Protein AF-A0A352C4C4-F1 (afdb_monomer)

Radius of gyration: 19.79 Å; Cα contacts (8 Å, |Δi|>4): 312; chains: 1; bounding box: 41×63×56 Å

Mean predicted aligned error: 9.33 Å

Structure (mmCIF, N/CA/C/O backbone):
data_AF-A0A352C4C4-F1
#
_entry.id   AF-A0A352C4C4-F1
#
loop_
_atom_site.group_PDB
_atom_site.id
_atom_site.type_symbol
_atom_site.label_atom_id
_atom_site.label_alt_id
_atom_site.label_comp_id
_atom_site.label_asym_id
_atom_site.label_entity_id
_atom_site.label_seq_id
_atom_site.pdbx_PDB_ins_code
_atom_site.Cartn_x
_atom_site.Cartn_y
_atom_site.Cartn_z
_atom_site.occupancy
_atom_site.B_iso_or_equiv
_atom_site.auth_seq_id
_atom_site.auth_comp_id
_atom_site.auth_asym_id
_atom_site.auth_atom_id
_atom_site.pdbx_PDB_model_num
ATOM 1 N N . MET A 1 1 ? 6.013 -46.432 -37.129 1.00 53.62 1 MET A N 1
ATOM 2 C CA . MET A 1 1 ? 4.914 -46.072 -36.200 1.00 53.62 1 MET A CA 1
ATOM 3 C C . MET A 1 1 ? 5.317 -46.070 -34.722 1.00 53.62 1 MET A C 1
ATOM 5 O O . MET A 1 1 ? 4.729 -45.311 -33.971 1.00 53.62 1 MET A O 1
ATOM 9 N N . GLN A 1 2 ? 6.329 -46.833 -34.291 1.00 55.94 2 GLN A N 1
ATOM 10 C CA . GLN A 1 2 ? 6.703 -46.947 -32.869 1.00 55.94 2 GLN A CA 1
ATOM 11 C C . GLN A 1 2 ? 7.456 -45.729 -32.292 1.00 55.94 2 GLN A C 1
ATOM 13 O O . GLN A 1 2 ? 7.293 -45.404 -31.122 1.00 55.94 2 GLN A O 1
ATOM 18 N N . HIS A 1 3 ? 8.210 -44.990 -33.115 1.00 54.47 3 HIS A N 1
ATOM 19 C CA . HIS A 1 3 ? 8.925 -43.779 -32.674 1.00 54.47 3 HIS A CA 1
ATOM 20 C C . HIS A 1 3 ? 8.028 -42.543 -32.501 1.00 54.47 3 HIS A C 1
ATOM 22 O O . HIS A 1 3 ? 8.391 -41.626 -31.772 1.00 54.47 3 HIS A O 1
ATOM 28 N N . PHE A 1 4 ? 6.844 -42.529 -33.122 1.00 54.19 4 PHE A N 1
ATOM 29 C CA . PHE A 1 4 ? 5.899 -41.412 -33.002 1.00 54.19 4 PHE A CA 1
ATOM 30 C C . PHE A 1 4 ? 5.232 -41.374 -31.618 1.00 54.19 4 PHE A C 1
ATOM 32 O O . PHE A 1 4 ? 4.958 -40.304 -31.086 1.00 54.19 4 PHE A O 1
ATOM 39 N N . ILE A 1 5 ? 5.039 -42.545 -31.001 1.00 59.78 5 ILE A N 1
ATOM 40 C CA . ILE A 1 5 ? 4.408 -42.683 -29.681 1.00 59.78 5 ILE A CA 1
ATOM 41 C C . ILE A 1 5 ? 5.343 -42.178 -28.569 1.00 59.78 5 ILE A C 1
ATOM 43 O O . ILE A 1 5 ? 4.885 -41.547 -27.620 1.00 59.78 5 ILE A O 1
ATOM 47 N N . LEU A 1 6 ? 6.662 -42.369 -28.712 1.00 56.69 6 LEU A N 1
ATOM 48 C CA . LEU A 1 6 ? 7.634 -41.901 -27.717 1.00 56.69 6 LEU A CA 1
ATOM 49 C C . LEU A 1 6 ? 7.740 -40.366 -27.676 1.00 56.69 6 LEU A C 1
ATOM 51 O O . LEU A 1 6 ? 7.919 -39.792 -26.606 1.00 56.69 6 LEU A O 1
ATOM 55 N N . PHE A 1 7 ? 7.589 -39.702 -28.827 1.00 58.31 7 PHE A N 1
ATOM 56 C CA . PHE A 1 7 ? 7.658 -38.240 -28.922 1.00 58.31 7 PHE A CA 1
ATOM 57 C C . PHE A 1 7 ? 6.415 -37.556 -28.324 1.00 58.31 7 PHE A C 1
ATOM 59 O O . PHE A 1 7 ? 6.530 -36.500 -27.708 1.00 58.31 7 PHE A O 1
ATOM 66 N N . LEU A 1 8 ? 5.240 -38.191 -28.428 1.00 56.50 8 LEU A N 1
ATOM 67 C CA . LEU A 1 8 ? 3.998 -37.707 -27.813 1.00 56.50 8 LEU A CA 1
ATOM 68 C C . LEU A 1 8 ? 3.988 -37.841 -26.280 1.00 56.50 8 LEU A C 1
ATOM 70 O O . LEU A 1 8 ? 3.395 -37.003 -25.608 1.00 56.50 8 LEU A O 1
ATOM 74 N N . CYS A 1 9 ? 4.683 -38.830 -25.707 1.00 57.28 9 CYS A N 1
ATOM 75 C CA . CYS A 1 9 ? 4.793 -38.963 -24.248 1.00 57.28 9 CYS A CA 1
ATOM 76 C C . CYS A 1 9 ? 5.684 -37.892 -23.593 1.00 57.28 9 CYS A C 1
ATOM 78 O O . CYS A 1 9 ? 5.457 -37.548 -22.436 1.00 57.28 9 CYS A O 1
ATOM 80 N N . LEU A 1 10 ? 6.667 -37.340 -24.312 1.00 55.66 10 LEU A N 1
ATOM 81 C CA . LEU A 1 10 ? 7.574 -36.314 -23.777 1.00 55.66 10 LEU A CA 1
ATOM 82 C C . LEU A 1 10 ? 6.973 -34.899 -23.751 1.00 55.66 10 LEU A C 1
ATOM 84 O O . LEU A 1 10 ? 7.465 -34.063 -23.001 1.00 55.66 10 LEU A O 1
ATOM 88 N N . MET A 1 11 ? 5.893 -34.636 -24.495 1.00 57.47 11 MET A N 1
ATOM 89 C CA . MET A 1 11 ? 5.198 -33.337 -24.470 1.00 57.47 11 MET A CA 1
ATOM 90 C C . MET A 1 11 ? 4.097 -33.232 -23.397 1.00 57.47 11 MET A C 1
ATOM 92 O O . MET A 1 11 ? 3.514 -32.170 -23.219 1.00 57.47 11 MET A O 1
ATOM 96 N N . GLY A 1 12 ? 3.806 -34.308 -22.656 1.00 57.91 12 GLY A N 1
ATOM 97 C CA . GLY A 1 12 ? 2.766 -34.319 -21.614 1.00 57.91 12 GLY A CA 1
ATOM 98 C C . GLY A 1 12 ? 3.210 -33.810 -20.236 1.00 57.91 12 GLY A C 1
ATOM 99 O O . GLY A 1 12 ? 2.425 -33.856 -19.293 1.00 57.91 12 GLY A O 1
ATOM 100 N N . LEU A 1 13 ? 4.462 -33.364 -20.095 1.00 57.38 13 LEU A N 1
ATOM 101 C CA . LEU A 1 13 ? 5.073 -32.928 -18.831 1.00 57.38 13 LEU A CA 1
ATOM 102 C C . LEU A 1 13 ? 5.134 -31.399 -18.690 1.00 57.38 13 LEU A C 1
ATOM 104 O O . LEU A 1 13 ? 5.980 -30.870 -17.970 1.00 57.38 13 LEU A O 1
ATOM 108 N N . GLU A 1 14 ? 4.237 -30.667 -19.347 1.00 53.50 14 GLU A N 1
ATOM 109 C CA . GLU A 1 14 ? 4.144 -29.223 -19.145 1.00 53.50 14 GLU A CA 1
ATOM 110 C C . GLU A 1 14 ? 3.292 -28.892 -17.912 1.00 53.50 14 GLU A C 1
ATOM 112 O O . GLU A 1 14 ? 2.065 -28.908 -17.918 1.00 53.50 14 GLU A O 1
ATOM 117 N N . ALA A 1 15 ? 4.031 -28.630 -16.832 1.00 58.22 15 ALA A N 1
ATOM 118 C CA . ALA A 1 15 ? 3.757 -27.673 -15.768 1.00 58.22 15 ALA A CA 1
ATOM 119 C C . ALA A 1 15 ? 2.335 -27.663 -15.180 1.00 58.22 15 ALA A C 1
ATOM 121 O O . ALA A 1 15 ? 1.464 -26.892 -15.576 1.00 58.22 15 ALA A O 1
ATOM 122 N N . GLN A 1 16 ? 2.164 -28.384 -14.069 1.00 46.34 16 GLN A N 1
ATOM 123 C CA . GLN A 1 16 ? 1.196 -27.962 -13.059 1.00 46.34 16 GLN A CA 1
ATOM 124 C C . GLN A 1 16 ? 1.657 -26.612 -12.493 1.00 46.34 16 GLN A C 1
ATOM 126 O O . GLN A 1 16 ? 2.470 -26.550 -11.568 1.00 46.34 16 GLN A O 1
ATOM 131 N N . SER A 1 17 ? 1.172 -25.510 -13.066 1.00 41.50 17 SER A N 1
ATOM 132 C CA . SER A 1 17 ? 1.311 -24.196 -12.455 1.00 41.50 17 SER A CA 1
ATOM 133 C C . SER A 1 17 ? 0.417 -24.163 -11.219 1.00 41.50 17 SER A C 1
ATOM 135 O O . SER A 1 17 ? -0.771 -23.846 -11.298 1.00 41.50 17 SER A O 1
ATOM 137 N N . PHE A 1 18 ? 0.972 -24.504 -10.057 1.00 46.69 18 PHE A N 1
ATOM 138 C CA . PHE A 1 18 ? 0.360 -24.115 -8.796 1.00 46.69 18 PHE A CA 1
ATOM 139 C C . PHE A 1 18 ? 0.405 -22.590 -8.746 1.00 46.69 18 PHE A C 1
ATOM 141 O O . PHE A 1 18 ? 1.434 -21.998 -8.416 1.00 46.69 18 PHE A O 1
ATOM 148 N N . ALA A 1 19 ? -0.703 -21.949 -9.117 1.00 42.84 19 ALA A N 1
ATOM 149 C CA . ALA A 1 19 ? -0.944 -20.555 -8.798 1.00 42.84 19 ALA A CA 1
ATOM 150 C C . ALA A 1 19 ? -0.967 -20.462 -7.269 1.00 42.84 19 ALA A C 1
ATOM 152 O O . ALA A 1 19 ? -1.987 -20.697 -6.624 1.00 42.84 19 ALA A O 1
ATOM 153 N N . LYS A 1 20 ? 0.207 -20.238 -6.674 1.00 49.00 20 LYS A N 1
ATOM 154 C CA . LYS A 1 20 ? 0.346 -20.024 -5.242 1.00 49.00 20 LYS A CA 1
ATOM 155 C C . LYS A 1 20 ? -0.505 -18.806 -4.924 1.00 49.00 20 LYS A C 1
ATOM 157 O O . LYS A 1 20 ? -0.264 -17.735 -5.475 1.00 49.00 20 LYS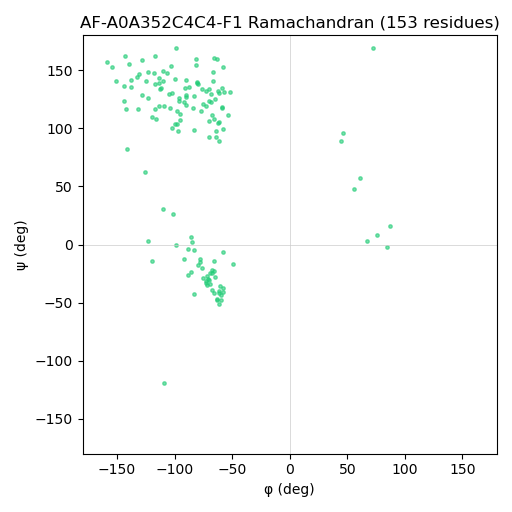 A O 1
ATOM 162 N N . GLU A 1 21 ? -1.516 -18.994 -4.084 1.00 56.69 21 GLU A N 1
ATOM 163 C CA . GLU A 1 21 ? -2.335 -17.903 -3.574 1.00 56.69 21 GLU A CA 1
ATOM 164 C C . GLU A 1 21 ? -1.383 -16.931 -2.864 1.00 56.69 21 GLU A C 1
ATOM 166 O O . GLU A 1 21 ? -0.866 -17.209 -1.782 1.00 56.69 21 GLU A O 1
ATOM 171 N N . PHE A 1 22 ? -1.012 -15.851 -3.557 1.00 74.06 22 PHE A N 1
ATOM 172 C CA . PHE A 1 22 ? -0.005 -14.907 -3.069 1.00 74.06 22 PHE A CA 1
ATOM 173 C C . PHE A 1 22 ? -0.603 -13.969 -2.012 1.00 74.06 22 PHE A C 1
ATOM 175 O O . PHE A 1 22 ? 0.129 -13.301 -1.281 1.00 74.06 22 PHE A O 1
ATOM 182 N N . LEU A 1 23 ? -1.936 -13.925 -1.928 1.00 84.62 23 LEU A N 1
ATOM 183 C CA . LEU A 1 23 ? -2.655 -13.135 -0.949 1.00 84.62 23 LEU A CA 1
ATOM 184 C C . LEU A 1 23 ? -2.709 -13.850 0.411 1.00 84.62 23 LEU A C 1
ATOM 186 O O . LEU A 1 23 ? -2.937 -15.059 0.481 1.00 84.62 23 LEU A O 1
ATOM 190 N N . PRO A 1 24 ? -2.534 -13.109 1.516 1.00 84.38 24 PRO A N 1
ATOM 191 C CA . PRO A 1 24 ? -2.664 -13.644 2.864 1.00 84.38 24 PRO A CA 1
ATOM 192 C C . PRO A 1 24 ? -4.031 -14.273 3.150 1.00 84.38 24 PRO A C 1
ATOM 194 O O . PRO A 1 24 ? -5.061 -13.828 2.649 1.00 84.38 24 PRO A O 1
ATOM 197 N N . LYS A 1 25 ? -4.085 -15.237 4.075 1.00 83.50 25 LYS A N 1
ATOM 198 C CA . LYS A 1 25 ? -5.370 -15.765 4.560 1.00 83.50 25 LYS A CA 1
ATOM 199 C C . LYS A 1 25 ? -6.231 -14.658 5.178 1.00 83.50 25 LYS A C 1
ATOM 201 O O . LYS A 1 25 ? -5.757 -13.879 6.006 1.00 83.50 25 LYS A O 1
ATOM 206 N N . GLY A 1 26 ? -7.515 -14.637 4.817 1.00 79.62 26 GLY A N 1
ATOM 207 C CA . GLY A 1 26 ? -8.471 -13.624 5.283 1.00 79.62 26 GLY A CA 1
ATOM 208 C C . GLY A 1 26 ? -8.315 -12.262 4.601 1.00 79.62 26 GLY A C 1
ATOM 209 O O . GLY A 1 26 ? -8.946 -11.299 5.029 1.00 79.62 26 GLY A O 1
ATOM 210 N N . CYS A 1 27 ? -7.479 -12.191 3.566 1.00 85.12 27 CYS A N 1
ATOM 211 C CA . CYS A 1 27 ? -7.369 -11.057 2.673 1.00 85.12 27 CYS A CA 1
ATOM 212 C C . CYS A 1 27 ? -8.536 -11.019 1.687 1.00 85.12 27 CYS A C 1
ATOM 214 O O . CYS A 1 27 ? -8.837 -12.031 1.053 1.00 85.12 27 CYS A O 1
ATOM 216 N N . GLN A 1 28 ? -9.143 -9.850 1.501 1.00 88.75 28 GLN A N 1
ATOM 217 C CA . GLN A 1 28 ? -10.026 -9.610 0.369 1.00 88.75 28 GLN A CA 1
ATOM 218 C C . GLN A 1 28 ? -9.250 -8.881 -0.730 1.00 88.75 28 GLN A C 1
ATOM 220 O O . GLN A 1 28 ? -8.818 -7.745 -0.543 1.00 88.75 28 GLN A O 1
ATOM 225 N N . ALA A 1 29 ? -9.066 -9.533 -1.879 1.00 89.94 29 ALA A N 1
ATOM 226 C CA . ALA A 1 29 ? -8.435 -8.907 -3.035 1.00 89.94 29 ALA A CA 1
ATOM 227 C C . ALA A 1 29 ? -9.201 -7.637 -3.433 1.00 89.94 29 ALA A C 1
ATOM 229 O O . ALA A 1 29 ? -10.428 -7.664 -3.563 1.00 89.94 29 ALA A O 1
ATOM 230 N N . MET A 1 30 ? -8.483 -6.533 -3.639 1.00 88.00 30 MET A N 1
ATOM 231 C CA . MET A 1 30 ? -9.079 -5.302 -4.154 1.00 88.00 30 MET A CA 1
ATOM 232 C C . MET A 1 30 ? -8.752 -5.152 -5.640 1.00 88.00 30 MET A C 1
ATOM 234 O O . MET A 1 30 ? -7.577 -5.253 -6.001 1.00 88.00 30 MET A O 1
ATOM 238 N N . PRO A 1 31 ? -9.744 -4.875 -6.502 1.00 88.38 31 PRO A N 1
ATOM 239 C CA . PRO A 1 31 ? -9.468 -4.540 -7.890 1.00 88.38 31 PRO A CA 1
ATOM 240 C C . PRO A 1 31 ? -8.743 -3.192 -7.974 1.00 88.38 31 PRO A C 1
ATOM 242 O O . PRO A 1 31 ? -9.060 -2.249 -7.244 1.00 88.38 31 PRO A O 1
ATOM 245 N N . ILE A 1 32 ? -7.768 -3.107 -8.877 1.00 90.31 32 ILE A N 1
ATOM 246 C CA . ILE A 1 32 ? -6.991 -1.899 -9.155 1.00 90.31 32 ILE A CA 1
ATOM 247 C C . ILE A 1 32 ? -6.830 -1.806 -10.663 1.00 90.31 32 ILE A C 1
ATOM 249 O O . ILE A 1 32 ? -6.479 -2.788 -11.312 1.00 90.31 32 ILE A O 1
ATOM 253 N N . GLU A 1 33 ? -7.034 -0.614 -11.198 1.00 89.00 33 GLU A N 1
ATOM 254 C CA . GLU A 1 33 ? -6.770 -0.316 -12.601 1.00 89.00 33 GLU A CA 1
ATOM 255 C C . GLU A 1 33 ? -5.539 0.601 -12.683 1.00 89.00 33 GLU A C 1
ATOM 257 O O . GLU A 1 33 ? -4.452 0.275 -12.202 1.00 89.00 33 GLU A O 1
ATOM 262 N N . GLU A 1 34 ? -5.715 1.800 -13.229 1.00 90.94 34 GLU A N 1
ATOM 263 C CA . GLU A 1 34 ? -4.661 2.795 -13.411 1.00 90.94 34 GLU A CA 1
ATOM 264 C C . GLU A 1 34 ? -4.162 3.418 -12.102 1.00 90.94 34 GLU A C 1
ATOM 266 O O . GLU A 1 34 ? -3.010 3.841 -11.998 1.00 90.94 34 GLU A O 1
ATOM 271 N N . ARG A 1 35 ? -5.035 3.532 -11.098 1.00 90.62 35 ARG A N 1
ATOM 272 C CA . ARG A 1 35 ? -4.768 4.222 -9.828 1.00 90.62 35 ARG A CA 1
ATOM 273 C C . ARG A 1 35 ? -5.354 3.439 -8.669 1.00 90.62 35 ARG A C 1
ATOM 275 O O . ARG A 1 35 ? -6.354 2.743 -8.826 1.00 90.62 35 ARG A O 1
ATOM 282 N N . ILE A 1 36 ? -4.787 3.635 -7.484 1.00 89.56 36 ILE A N 1
ATOM 283 C CA . ILE A 1 36 ? -5.366 3.094 -6.255 1.00 89.56 36 ILE A CA 1
ATOM 284 C C . ILE A 1 36 ? -6.446 4.053 -5.763 1.00 89.56 36 ILE A C 1
ATOM 286 O O . ILE A 1 36 ? -6.152 5.196 -5.412 1.00 89.56 36 ILE A O 1
ATOM 290 N N . VAL A 1 37 ? -7.690 3.580 -5.720 1.00 87.88 37 VAL A N 1
ATOM 291 C CA . VAL A 1 37 ? -8.836 4.345 -5.218 1.00 87.88 37 VAL A CA 1
ATOM 292 C C . VAL A 1 37 ? -9.382 3.653 -3.978 1.00 87.88 37 VAL A C 1
ATOM 294 O O . VAL A 1 37 ? -10.005 2.598 -4.070 1.00 87.88 37 VAL A O 1
ATOM 297 N N . LEU A 1 38 ? -9.161 4.254 -2.809 1.00 84.44 38 LEU A N 1
ATOM 298 C CA . LEU A 1 38 ? -9.671 3.723 -1.551 1.00 84.44 38 LEU A CA 1
ATOM 299 C C . LEU A 1 38 ? -10.955 4.454 -1.182 1.00 84.44 38 LEU A C 1
ATOM 301 O O . LEU A 1 38 ? -10.932 5.588 -0.701 1.00 84.44 38 LEU A O 1
ATOM 305 N N . GLN A 1 39 ? -12.091 3.796 -1.390 1.00 79.88 39 GLN A N 1
ATOM 306 C CA . GLN A 1 39 ? -13.354 4.287 -0.850 1.00 79.88 39 GLN A CA 1
ATOM 307 C C . GLN A 1 39 ? -13.331 4.228 0.682 1.00 79.88 39 GLN A C 1
ATOM 309 O O . GLN A 1 39 ? -12.525 3.518 1.283 1.00 79.88 39 GLN A O 1
ATOM 314 N N . LYS A 1 40 ? -14.211 4.987 1.336 1.00 68.25 40 LYS A N 1
ATOM 315 C CA . LYS A 1 40 ? -14.291 5.008 2.798 1.00 68.25 40 LYS A CA 1
ATOM 316 C C . LYS A 1 40 ? -14.666 3.625 3.331 1.00 68.25 40 LYS A C 1
ATOM 318 O O . LYS A 1 40 ? -15.833 3.241 3.301 1.00 68.25 40 LYS A O 1
ATOM 323 N N . GLN A 1 41 ? -13.684 2.922 3.881 1.00 67.56 41 GLN A N 1
ATOM 324 C CA . GLN A 1 41 ? -13.867 1.642 4.552 1.00 67.56 41 GLN A CA 1
ATOM 325 C C . GLN A 1 41 ? -13.561 1.825 6.040 1.00 67.56 41 GLN A C 1
ATOM 327 O O . GLN A 1 41 ? -12.484 2.275 6.431 1.00 67.56 41 GLN A O 1
ATOM 332 N N . LYS A 1 42 ? -14.552 1.579 6.904 1.00 72.88 42 LYS A N 1
ATOM 333 C CA . LYS A 1 42 ? -14.405 1.833 8.344 1.00 72.88 42 LYS A CA 1
ATOM 334 C C . LYS A 1 42 ? -13.377 0.870 8.943 1.00 72.88 42 LYS A C 1
ATOM 336 O O . LYS A 1 42 ? -13.704 -0.288 9.145 1.00 72.88 42 LYS A O 1
ATOM 341 N N . ASN A 1 43 ? -12.222 1.389 9.363 1.00 78.56 43 ASN A N 1
ATOM 342 C CA . ASN A 1 43 ? -11.179 0.669 10.111 1.00 78.56 43 ASN A CA 1
ATOM 343 C C . ASN A 1 43 ? -10.578 -0.536 9.367 1.00 78.56 43 ASN A C 1
ATOM 345 O O . ASN A 1 43 ? -10.633 -1.664 9.850 1.00 78.56 43 ASN A O 1
ATOM 349 N N . HIS A 1 44 ? -10.025 -0.311 8.182 1.00 87.50 44 HIS A N 1
ATOM 350 C CA . HIS A 1 44 ? -9.384 -1.364 7.399 1.00 87.50 44 HIS A CA 1
ATOM 351 C C . HIS A 1 44 ? -7.898 -1.063 7.187 1.00 87.50 44 HIS A C 1
ATOM 353 O O . HIS A 1 44 ? -7.487 0.100 7.113 1.00 87.50 44 HIS A O 1
ATOM 359 N N . LEU A 1 45 ? -7.101 -2.127 7.119 1.00 91.50 45 LEU A N 1
ATOM 360 C CA . LEU A 1 45 ? -5.726 -2.097 6.646 1.00 91.50 45 LEU A CA 1
ATOM 361 C C . LEU A 1 45 ? -5.727 -2.493 5.174 1.00 91.50 45 LEU A C 1
ATOM 363 O O . LEU A 1 45 ? -6.179 -3.579 4.823 1.00 91.50 45 LEU A O 1
ATOM 367 N N . VAL A 1 46 ? -5.177 -1.622 4.341 1.00 92.50 46 VAL A N 1
ATOM 368 C CA . VAL A 1 46 ? -4.892 -1.909 2.942 1.00 92.50 46 VAL A CA 1
ATOM 369 C C . VAL A 1 46 ? -3.443 -2.351 2.868 1.00 92.50 46 VAL A C 1
ATOM 371 O O . VAL A 1 46 ? -2.525 -1.550 3.057 1.00 92.50 46 VAL A O 1
ATOM 374 N N . MET A 1 47 ? -3.236 -3.641 2.643 1.00 93.44 47 MET A N 1
ATOM 375 C CA . MET A 1 47 ? -1.917 -4.220 2.438 1.00 93.44 47 MET A CA 1
ATOM 376 C C . MET A 1 47 ? -1.608 -4.208 0.942 1.00 93.44 47 MET A C 1
ATOM 378 O O . MET A 1 47 ? -2.453 -4.556 0.120 1.00 93.44 47 MET A O 1
ATOM 382 N N . MET A 1 48 ? -0.399 -3.795 0.593 1.00 94.50 48 MET A N 1
ATOM 383 C CA . MET A 1 48 ? 0.058 -3.611 -0.778 1.00 94.50 48 MET A CA 1
ATOM 384 C C . MET A 1 48 ? 1.296 -4.459 -0.988 1.00 94.50 48 MET A C 1
ATOM 386 O O . MET A 1 48 ? 2.251 -4.329 -0.224 1.00 94.50 48 MET A O 1
ATOM 390 N N . HIS A 1 49 ? 1.280 -5.306 -2.007 1.00 95.31 49 HIS A N 1
ATOM 391 C CA . HIS A 1 49 ? 2.403 -6.154 -2.374 1.00 95.31 49 HIS A CA 1
ATOM 392 C C . HIS A 1 49 ? 2.972 -5.729 -3.718 1.00 95.31 49 HIS A C 1
ATOM 394 O O . HIS A 1 49 ? 2.207 -5.538 -4.665 1.00 95.31 49 HIS A O 1
ATOM 400 N N . SER A 1 50 ? 4.297 -5.620 -3.812 1.00 94.94 50 SER A N 1
ATOM 401 C CA . SER A 1 50 ? 4.949 -5.381 -5.099 1.00 94.94 50 SER A CA 1
ATOM 402 C C . SER A 1 50 ? 4.976 -6.645 -5.952 1.00 94.94 50 SER A C 1
ATOM 404 O O . SER A 1 50 ? 5.554 -7.658 -5.561 1.00 94.94 50 SER A O 1
ATOM 406 N N . LEU A 1 51 ? 4.375 -6.546 -7.137 1.00 94.31 51 LEU A N 1
ATOM 407 C CA . LEU A 1 51 ? 4.503 -7.516 -8.227 1.00 94.31 51 LEU A CA 1
ATOM 408 C C . LEU A 1 51 ? 5.655 -7.146 -9.175 1.00 94.31 51 LEU A C 1
ATOM 410 O O . LEU A 1 51 ? 6.052 -7.951 -10.018 1.00 94.31 51 LEU A O 1
ATOM 414 N N . SER A 1 52 ? 6.182 -5.924 -9.054 1.00 93.50 52 SER A N 1
ATOM 415 C CA . SER A 1 52 ? 7.275 -5.430 -9.882 1.00 93.50 52 SER A CA 1
ATOM 416 C C . SER A 1 52 ? 8.634 -5.919 -9.382 1.00 93.50 52 SER A C 1
ATOM 418 O O . SER A 1 52 ? 8.845 -6.195 -8.200 1.00 93.50 52 SER A O 1
ATOM 420 N N . ARG A 1 53 ? 9.592 -5.986 -10.310 1.00 95.06 53 ARG A N 1
ATOM 421 C CA . ARG A 1 53 ? 11.020 -6.177 -10.009 1.00 95.06 53 ARG A CA 1
ATOM 422 C C . ARG A 1 53 ? 11.723 -4.865 -9.656 1.00 95.06 53 ARG A C 1
ATOM 424 O O . ARG A 1 53 ? 12.894 -4.891 -9.293 1.00 95.06 53 ARG A O 1
ATOM 431 N N . TYR A 1 54 ? 11.010 -3.749 -9.758 1.00 95.31 54 TYR A N 1
ATOM 432 C CA . TYR A 1 54 ? 11.498 -2.402 -9.501 1.00 95.31 54 TYR A CA 1
ATOM 433 C C . TYR A 1 54 ? 10.759 -1.765 -8.322 1.00 95.31 54 TYR A C 1
ATOM 435 O O . TYR A 1 54 ? 9.693 -2.229 -7.906 1.00 95.31 54 TYR A O 1
ATOM 443 N N . GLU A 1 55 ? 11.340 -0.707 -7.763 1.00 95.56 55 GLU A N 1
ATOM 444 C CA . GLU A 1 55 ? 10.697 0.060 -6.700 1.00 95.56 55 GLU A CA 1
ATOM 445 C C . GLU A 1 55 ? 9.512 0.849 -7.263 1.00 95.56 55 GLU A C 1
ATOM 447 O O . GLU A 1 55 ? 9.620 1.505 -8.302 1.00 95.56 55 GLU A O 1
ATOM 452 N N . ILE A 1 56 ? 8.376 0.789 -6.568 1.00 96.12 56 ILE A N 1
ATOM 453 C CA . ILE A 1 56 ? 7.163 1.514 -6.938 1.00 96.12 56 ILE A CA 1
ATOM 454 C C . ILE A 1 56 ? 6.922 2.635 -5.938 1.00 96.12 56 ILE A C 1
ATOM 456 O O . ILE A 1 56 ? 6.685 2.389 -4.759 1.00 96.12 56 ILE A O 1
ATOM 460 N N . TRP A 1 57 ? 6.914 3.869 -6.417 1.00 94.50 57 TRP A N 1
ATOM 461 C CA . TRP A 1 57 ? 6.527 5.047 -5.658 1.00 94.50 57 TRP A CA 1
ATOM 462 C C . TRP A 1 57 ? 5.029 5.307 -5.795 1.00 94.50 57 TRP A C 1
ATOM 464 O O . TRP A 1 57 ? 4.481 5.381 -6.895 1.00 94.50 57 TRP A O 1
ATOM 474 N N . LEU A 1 58 ? 4.363 5.468 -4.657 1.00 92.56 58 LEU A N 1
ATOM 475 C CA . LEU A 1 58 ? 2.953 5.808 -4.544 1.00 92.56 58 LEU A CA 1
ATOM 476 C C . LEU A 1 58 ? 2.816 7.307 -4.324 1.00 92.56 58 LEU A C 1
ATOM 478 O O . LEU A 1 58 ? 2.941 7.791 -3.203 1.00 92.56 58 LEU A O 1
ATOM 482 N N . ALA A 1 59 ? 2.551 8.052 -5.391 1.00 88.94 59 ALA A N 1
ATOM 483 C CA . ALA A 1 59 ? 2.398 9.499 -5.333 1.00 88.94 59 ALA A CA 1
ATOM 484 C C . ALA A 1 59 ? 0.929 9.881 -5.114 1.00 88.94 59 ALA A C 1
ATOM 486 O O . ALA A 1 59 ? 0.061 9.528 -5.918 1.00 88.94 59 ALA A O 1
ATOM 487 N N . ASN A 1 60 ? 0.638 10.628 -4.046 1.00 81.88 60 ASN A N 1
ATOM 488 C CA . ASN A 1 60 ? -0.674 11.242 -3.845 1.00 81.88 60 ASN A CA 1
ATOM 489 C C . ASN A 1 60 ? -0.637 12.687 -4.360 1.00 81.88 60 ASN A C 1
ATOM 491 O O . ASN A 1 60 ? 0.026 13.533 -3.764 1.00 81.88 60 ASN A O 1
ATOM 495 N N . ARG A 1 61 ? -1.363 12.980 -5.448 1.00 67.44 61 ARG A N 1
ATOM 496 C CA . ARG A 1 61 ? -1.385 14.330 -6.047 1.00 67.44 61 ARG A CA 1
ATOM 497 C C . ARG A 1 61 ? -2.008 15.395 -5.146 1.00 67.44 61 ARG A C 1
ATOM 499 O O . ARG A 1 61 ? -1.680 16.566 -5.285 1.00 67.44 61 ARG A O 1
ATOM 506 N N . GLU A 1 62 ? -2.922 15.005 -4.267 1.00 67.56 62 GLU A N 1
ATOM 507 C CA . GLU A 1 62 ? -3.644 15.923 -3.382 1.00 67.56 62 GLU A CA 1
ATOM 508 C C . GLU A 1 62 ? -2.886 16.150 -2.069 1.00 67.56 62 GLU A C 1
ATOM 510 O O . GLU A 1 62 ? -3.028 17.190 -1.430 1.00 67.56 62 GLU A O 1
ATOM 515 N N . GLN A 1 63 ? -2.068 15.178 -1.657 1.00 64.50 63 GLN A N 1
ATOM 516 C CA . GLN A 1 63 ? -1.385 15.170 -0.371 1.00 64.50 63 GLN A CA 1
ATOM 517 C C . GLN A 1 63 ? 0.035 14.615 -0.517 1.00 64.50 63 GLN A C 1
ATOM 519 O O . GLN A 1 63 ? 0.296 13.471 -0.148 1.00 64.50 63 GLN A O 1
ATOM 524 N N . ASN A 1 64 ? 0.989 15.453 -0.947 1.00 61.72 64 ASN A N 1
ATOM 525 C CA . ASN A 1 64 ? 2.424 15.107 -1.042 1.00 61.72 64 ASN A CA 1
ATOM 526 C C . ASN A 1 64 ? 3.016 14.460 0.233 1.00 61.72 64 ASN A C 1
ATOM 528 O O . ASN A 1 64 ? 4.088 13.867 0.187 1.00 61.72 64 ASN A O 1
ATOM 532 N N . ARG A 1 65 ? 2.338 14.578 1.384 1.00 63.38 65 ARG A N 1
ATOM 533 C CA . ARG A 1 65 ? 2.735 13.988 2.671 1.00 63.38 65 ARG A CA 1
ATOM 534 C C . ARG A 1 65 ? 2.434 12.489 2.812 1.00 63.38 65 ARG A C 1
ATOM 536 O O . ARG A 1 65 ? 2.921 11.891 3.764 1.00 63.38 65 ARG A O 1
ATOM 543 N N . LEU A 1 66 ? 1.641 11.886 1.921 1.00 71.56 66 LEU A N 1
ATOM 544 C CA . LEU A 1 66 ? 1.245 10.467 1.990 1.00 71.56 66 LEU A CA 1
AT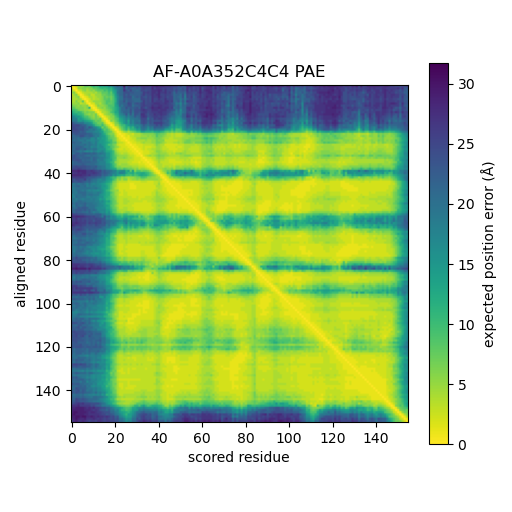OM 545 C C . LEU A 1 66 ? 1.895 9.614 0.897 1.00 71.56 66 LEU A C 1
ATOM 547 O O . LEU A 1 66 ? 1.327 8.611 0.462 1.00 71.56 66 LEU A O 1
ATOM 551 N N . THR A 1 67 ? 3.094 10.011 0.482 1.00 83.88 67 THR A N 1
ATOM 552 C CA . THR A 1 67 ? 3.932 9.254 -0.446 1.00 83.88 67 THR A CA 1
ATOM 553 C C . THR A 1 67 ? 4.654 8.127 0.290 1.00 83.88 67 THR A C 1
ATOM 555 O O . THR A 1 67 ? 5.152 8.327 1.398 1.00 83.88 67 THR A O 1
ATOM 558 N N . ALA A 1 68 ? 4.727 6.949 -0.323 1.00 89.44 68 ALA A N 1
ATOM 559 C CA . ALA A 1 68 ? 5.590 5.857 0.123 1.00 89.44 68 ALA A CA 1
ATOM 560 C C . ALA A 1 68 ? 6.153 5.106 -1.076 1.00 89.44 68 ALA A C 1
ATOM 562 O O . ALA A 1 68 ? 5.608 5.201 -2.176 1.00 89.44 68 ALA A O 1
ATOM 563 N N . SER A 1 69 ? 7.212 4.340 -0.844 1.00 93.62 69 SER A N 1
ATOM 564 C CA . SER A 1 69 ? 7.695 3.366 -1.807 1.00 93.62 69 SER A CA 1
ATOM 565 C C . SER A 1 69 ? 7.370 1.942 -1.364 1.00 93.62 69 SER A C 1
ATOM 567 O O . SER A 1 69 ? 7.308 1.633 -0.169 1.00 93.62 69 SER A O 1
ATOM 569 N N . VAL A 1 70 ? 7.130 1.082 -2.349 1.00 94.12 70 VAL A N 1
ATOM 570 C CA . VAL A 1 70 ? 6.950 -0.358 -2.194 1.00 94.12 70 VAL A CA 1
ATOM 571 C C . VAL A 1 70 ? 8.043 -1.035 -3.009 1.00 94.12 70 VAL A C 1
ATOM 573 O O . VAL A 1 70 ? 8.049 -0.976 -4.241 1.00 94.12 70 VAL A O 1
ATOM 576 N N . VAL A 1 71 ? 8.997 -1.648 -2.319 1.00 95.62 71 VAL A N 1
ATOM 577 C CA . VAL A 1 71 ? 10.144 -2.309 -2.952 1.00 95.62 71 VAL A CA 1
ATOM 578 C C . VAL A 1 71 ? 9.767 -3.717 -3.442 1.00 95.62 71 VAL A C 1
ATOM 580 O O . VAL A 1 71 ? 8.783 -4.296 -2.964 1.00 95.62 71 VAL A O 1
ATOM 583 N N . PRO A 1 72 ? 10.527 -4.291 -4.393 1.00 95.56 72 PRO A N 1
ATOM 584 C CA . PRO A 1 72 ? 10.219 -5.585 -5.001 1.00 95.56 72 PRO A CA 1
ATOM 585 C C . PRO A 1 72 ? 9.973 -6.699 -3.982 1.00 95.56 72 PRO A C 1
ATOM 587 O O . PRO A 1 72 ? 10.759 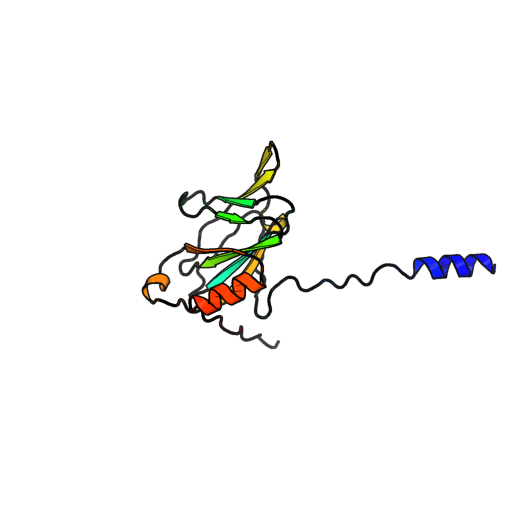-6.890 -3.054 1.00 95.56 72 PRO A O 1
ATOM 590 N N . GLY A 1 73 ? 8.881 -7.447 -4.160 1.00 91.25 73 GLY A N 1
ATOM 591 C CA . GLY A 1 73 ? 8.536 -8.605 -3.328 1.00 91.25 73 GLY A CA 1
ATOM 592 C C . GLY A 1 73 ? 8.177 -8.298 -1.868 1.00 91.25 73 GLY A C 1
ATOM 593 O O . GLY A 1 73 ? 7.905 -9.228 -1.107 1.00 91.25 73 GLY A O 1
ATOM 594 N N . MET A 1 74 ? 8.139 -7.028 -1.463 1.00 95.62 74 MET A N 1
ATOM 595 C CA . MET A 1 74 ? 7.788 -6.637 -0.100 1.00 95.62 74 MET A CA 1
ATOM 596 C C . MET A 1 74 ? 6.330 -6.203 0.018 1.00 95.62 74 MET A C 1
ATOM 598 O O . MET A 1 74 ? 5.611 -6.028 -0.972 1.00 95.62 74 MET A O 1
ATOM 602 N N . TRP A 1 75 ? 5.896 -6.060 1.266 1.00 94.94 75 TRP A N 1
ATOM 603 C CA . TRP A 1 75 ? 4.586 -5.571 1.646 1.00 94.94 75 TRP A CA 1
ATOM 604 C C . TRP A 1 75 ? 4.682 -4.231 2.367 1.00 94.94 75 TRP A C 1
ATOM 606 O O . TRP A 1 75 ? 5.510 -4.039 3.260 1.00 94.94 75 TRP A O 1
ATOM 616 N N . SER A 1 76 ? 3.758 -3.340 2.037 1.00 95.38 76 SER A N 1
ATOM 617 C CA . SER A 1 76 ? 3.501 -2.098 2.765 1.00 95.38 76 SER A CA 1
ATOM 618 C C . SER A 1 76 ? 2.042 -2.072 3.203 1.00 95.38 76 SER A C 1
ATOM 620 O O . SER A 1 76 ? 1.175 -2.650 2.551 1.00 95.38 76 SER A O 1
ATOM 622 N N . VAL A 1 77 ? 1.747 -1.442 4.334 1.00 94.25 77 VAL A N 1
ATOM 623 C CA . VAL A 1 77 ? 0.402 -1.408 4.910 1.00 94.25 77 VAL A CA 1
ATOM 624 C C . VAL A 1 77 ? -0.002 0.012 5.205 1.00 94.25 77 VAL A C 1
ATOM 626 O O . VAL A 1 77 ? 0.686 0.749 5.912 1.00 94.25 77 VAL A O 1
ATOM 629 N N . PHE A 1 78 ? -1.182 0.350 4.715 1.00 92.94 78 PHE A N 1
ATOM 630 C CA . PHE A 1 78 ? -1.796 1.638 4.900 1.00 92.94 78 PHE A CA 1
ATOM 631 C C . PHE A 1 78 ? -3.102 1.518 5.677 1.00 92.94 78 PHE A C 1
ATOM 633 O O . PHE A 1 78 ? -3.915 0.634 5.416 1.00 92.94 78 PHE A O 1
ATOM 640 N N . TYR A 1 79 ? -3.335 2.428 6.614 1.00 91.44 79 TYR A N 1
ATOM 641 C CA . TYR A 1 79 ? -4.602 2.527 7.325 1.00 91.44 79 TYR A CA 1
ATOM 642 C C . TYR A 1 79 ? -5.413 3.710 6.786 1.00 91.44 79 TYR A C 1
ATOM 644 O O . TYR A 1 79 ? -4.965 4.852 6.875 1.00 91.44 79 TYR A O 1
ATOM 652 N N . ALA A 1 80 ? -6.596 3.435 6.218 1.00 86.00 80 ALA A N 1
ATOM 653 C CA . ALA A 1 80 ? -7.425 4.414 5.495 1.00 86.00 80 ALA A CA 1
ATOM 654 C C . ALA A 1 80 ? -8.872 4.518 6.032 1.00 86.00 80 ALA A C 1
ATOM 656 O O . ALA A 1 80 ? -9.827 4.254 5.297 1.00 86.00 80 ALA A O 1
ATOM 657 N N . PRO A 1 81 ? -9.099 4.923 7.295 1.00 83.50 81 PRO A N 1
ATOM 658 C CA . PRO A 1 81 ? -10.439 4.948 7.893 1.00 83.50 81 PRO A CA 1
ATOM 659 C C . PRO A 1 81 ? -11.393 5.957 7.236 1.00 83.50 81 PRO A C 1
ATOM 661 O O . PRO A 1 81 ? -12.616 5.835 7.354 1.00 83.50 81 PRO A O 1
ATOM 664 N N . GLN A 1 82 ? -10.848 6.977 6.571 1.00 77.25 82 GLN A N 1
ATOM 665 C CA . GLN A 1 82 ? -11.618 8.008 5.876 1.00 77.25 82 GLN A CA 1
ATOM 666 C C . GLN A 1 82 ? -11.723 7.750 4.366 1.00 77.25 82 GLN A C 1
ATOM 668 O O . GLN A 1 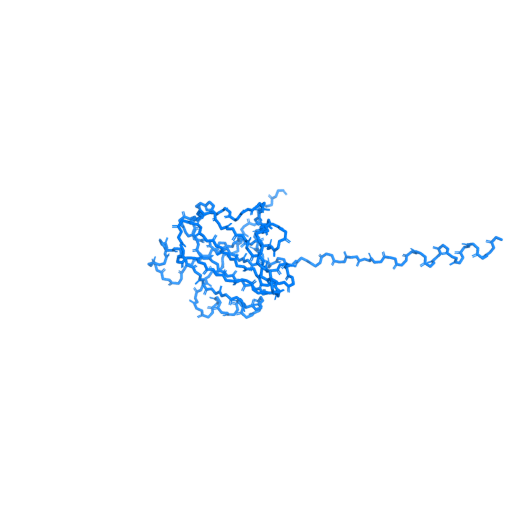82 ? -12.399 8.508 3.673 1.00 77.25 82 GLN A O 1
ATOM 673 N N . GLY A 1 83 ? -11.124 6.659 3.871 1.00 74.75 83 GLY A N 1
ATOM 674 C CA . GLY A 1 83 ? -10.807 6.501 2.454 1.00 74.75 83 GLY A CA 1
ATOM 675 C C . GLY A 1 83 ? -9.636 7.399 2.048 1.00 74.75 83 GLY A C 1
ATOM 676 O O . GLY A 1 83 ? -9.197 8.261 2.813 1.00 74.75 83 GLY A O 1
ATOM 677 N N . MET A 1 84 ? -9.110 7.190 0.847 1.00 71.75 84 MET A N 1
ATOM 678 C CA . MET A 1 84 ? -8.102 8.067 0.264 1.00 71.75 84 MET A CA 1
ATOM 679 C C . MET A 1 84 ? -8.294 8.215 -1.241 1.00 71.75 84 MET A C 1
ATOM 681 O O . MET A 1 84 ? -8.487 7.240 -1.972 1.00 71.75 84 MET A O 1
ATOM 685 N N . SER A 1 85 ? -8.176 9.458 -1.695 1.00 65.69 85 SER A N 1
ATOM 686 C CA . SER A 1 85 ? -8.154 9.838 -3.096 1.00 65.69 85 SER A CA 1
ATOM 687 C C . SER A 1 85 ? -6.792 9.554 -3.742 1.00 65.69 85 SER A C 1
ATOM 689 O O . SER A 1 85 ? -5.763 10.133 -3.402 1.00 65.69 85 SER A O 1
ATOM 691 N N . GLN A 1 86 ? -6.860 8.617 -4.689 1.00 82.06 86 GLN A N 1
ATOM 692 C CA . GLN A 1 86 ? -6.026 8.397 -5.874 1.00 82.06 86 GLN A CA 1
ATOM 693 C C . GLN A 1 86 ? -4.504 8.495 -5.709 1.00 82.06 86 GLN A C 1
ATOM 695 O O . GLN A 1 86 ? -3.895 9.518 -6.033 1.00 82.06 86 GLN A O 1
ATOM 700 N N . TRP A 1 87 ? -3.870 7.370 -5.371 1.00 89.81 87 TRP A N 1
ATOM 701 C CA . TRP A 1 87 ? -2.434 7.224 -5.617 1.00 89.81 87 TRP A CA 1
ATOM 702 C C . TRP A 1 87 ? -2.143 6.852 -7.066 1.00 89.81 87 TRP A C 1
ATOM 704 O O . TRP A 1 87 ? -2.830 6.026 -7.673 1.00 89.81 87 TRP A O 1
ATOM 714 N N . GLN A 1 88 ? -1.085 7.458 -7.595 1.00 92.94 88 GLN A N 1
ATOM 715 C CA . GLN A 1 88 ? -0.455 7.076 -8.852 1.00 92.94 88 GLN A CA 1
ATOM 716 C C . GLN A 1 88 ? 0.779 6.233 -8.560 1.00 92.94 88 GLN A C 1
ATOM 718 O O . GLN A 1 88 ? 1.507 6.527 -7.614 1.00 92.94 88 GLN A O 1
ATOM 723 N N . CYS A 1 89 ? 1.015 5.227 -9.394 1.00 94.44 89 CYS A N 1
ATOM 724 C CA . CYS A 1 89 ? 2.194 4.384 -9.301 1.00 94.44 89 CYS A CA 1
ATOM 725 C C . CYS A 1 89 ? 3.264 4.893 -10.264 1.00 94.44 89 CYS A C 1
ATOM 727 O O . CYS A 1 89 ? 3.004 5.079 -11.456 1.00 94.44 89 CYS A O 1
ATOM 729 N N . ILE A 1 90 ? 4.452 5.147 -9.731 1.00 94.88 90 ILE A N 1
ATOM 730 C CA . ILE A 1 90 ? 5.640 5.534 -10.485 1.00 94.88 90 ILE A CA 1
ATOM 731 C C . ILE A 1 90 ? 6.665 4.430 -10.275 1.00 94.88 90 ILE A C 1
ATOM 733 O O . ILE A 1 90 ? 7.082 4.175 -9.150 1.00 94.88 90 ILE A O 1
ATOM 737 N N . GLN A 1 91 ? 7.039 3.748 -11.346 1.00 95.44 91 GLN A N 1
ATOM 738 C CA . GLN A 1 91 ? 8.094 2.753 -11.310 1.00 95.44 91 GLN A CA 1
ATOM 739 C C . GLN A 1 91 ? 9.447 3.453 -11.441 1.00 95.44 91 GLN A C 1
ATOM 741 O O . GLN A 1 91 ? 9.636 4.252 -12.360 1.00 95.44 91 GLN A O 1
ATOM 746 N N . SER A 1 92 ? 10.358 3.159 -10.514 1.00 93.69 92 SER A N 1
ATOM 747 C CA . SER A 1 92 ? 11.731 3.660 -10.514 1.00 93.69 92 SER A CA 1
ATOM 748 C C . SER A 1 92 ? 12.671 2.589 -11.059 1.00 93.69 92 SER A C 1
ATOM 750 O O . SER A 1 92 ? 12.979 1.596 -10.393 1.00 93.69 92 SER A O 1
ATOM 752 N N . GLU A 1 93 ? 13.099 2.780 -12.300 1.00 90.06 93 GLU A N 1
ATOM 753 C CA . GLU A 1 93 ? 14.123 1.986 -12.967 1.00 90.06 93 GLU A CA 1
ATOM 754 C C . GLU A 1 93 ? 15.443 2.767 -12.997 1.00 90.06 93 GLU A C 1
ATOM 756 O O . GLU A 1 93 ? 15.441 4.002 -12.999 1.00 90.06 93 GLU A O 1
ATOM 761 N N . PRO A 1 94 ? 16.603 2.091 -13.048 1.00 86.25 94 PRO A N 1
ATOM 762 C CA . PRO A 1 94 ? 17.880 2.780 -13.187 1.00 86.25 94 PRO A CA 1
ATOM 763 C C . PRO A 1 94 ? 17.886 3.727 -14.401 1.00 86.25 94 PRO A C 1
ATOM 765 O O . PRO A 1 94 ? 17.847 3.284 -15.546 1.00 86.25 94 PRO A O 1
ATOM 768 N N . GLY A 1 95 ? 17.932 5.037 -14.140 1.00 87.44 95 GLY A N 1
ATOM 769 C CA . GLY A 1 95 ? 17.936 6.086 -15.167 1.00 87.44 95 GLY A CA 1
ATOM 770 C C . GLY A 1 95 ? 16.559 6.508 -15.697 1.00 87.44 95 GLY A C 1
ATOM 771 O O . GLY A 1 95 ? 16.502 7.436 -16.504 1.00 87.44 95 GLY A O 1
ATOM 772 N N . HIS A 1 96 ? 15.462 5.891 -15.242 1.00 90.25 96 HIS A N 1
ATOM 773 C CA . HIS A 1 96 ? 14.113 6.174 -15.732 1.00 90.25 96 HIS A CA 1
ATOM 774 C C . HIS A 1 96 ? 13.059 6.084 -14.623 1.00 90.25 96 HIS A C 1
ATOM 776 O O . HIS A 1 96 ? 12.862 5.039 -14.012 1.00 90.25 96 HIS A O 1
ATOM 782 N N . GLU A 1 97 ? 12.306 7.165 -14.428 1.00 92.31 97 GLU A N 1
ATOM 783 C CA . GLU A 1 97 ? 11.051 7.126 -13.681 1.00 92.31 97 GLU A CA 1
ATOM 784 C C . GLU A 1 97 ? 9.888 7.200 -14.662 1.00 92.31 97 GLU A C 1
ATOM 786 O O . GLU A 1 97 ? 9.840 8.079 -15.527 1.00 92.31 97 GLU A O 1
ATOM 791 N N . GLN A 1 98 ? 8.934 6.285 -14.528 1.00 94.19 98 GLN A N 1
ATOM 792 C CA . GLN A 1 98 ? 7.760 6.270 -15.388 1.00 94.19 98 GLN A CA 1
ATOM 793 C C . GLN A 1 98 ? 6.489 5.990 -14.608 1.00 94.19 98 GLN A C 1
ATOM 795 O O . GLN A 1 98 ? 6.444 5.167 -13.696 1.00 94.19 98 GLN A O 1
ATOM 800 N N . LYS A 1 99 ? 5.418 6.677 -14.996 1.00 95.00 99 LYS A N 1
ATOM 801 C CA . LYS A 1 99 ? 4.088 6.375 -14.488 1.00 95.00 99 LYS A CA 1
ATOM 802 C C . LYS A 1 99 ? 3.605 5.064 -15.105 1.00 95.00 99 LYS A C 1
ATOM 804 O O . LYS A 1 99 ? 3.639 4.913 -16.321 1.00 95.00 99 LYS A O 1
ATOM 809 N N . VAL A 1 100 ? 3.091 4.173 -14.269 1.00 95.38 100 VAL A N 1
ATOM 810 C CA . VAL A 1 100 ? 2.574 2.858 -14.666 1.00 95.38 100 VAL A CA 1
ATOM 811 C C . VAL A 1 100 ? 1.169 2.642 -14.109 1.00 95.38 100 VAL A C 1
ATOM 813 O O . VAL A 1 100 ? 0.772 3.288 -13.132 1.00 95.38 100 VAL A O 1
ATOM 816 N N . ALA A 1 101 ? 0.412 1.728 -14.717 1.00 95.75 101 ALA A N 1
ATOM 817 C CA . ALA A 1 101 ? -0.881 1.318 -14.185 1.00 95.75 101 ALA A CA 1
ATOM 818 C C . ALA A 1 101 ? -0.672 0.540 -12.880 1.00 95.75 101 ALA A C 1
ATOM 820 O O . ALA A 1 101 ? 0.028 -0.474 -12.854 1.00 95.75 101 ALA A O 1
ATOM 821 N N . CYS A 1 102 ? -1.278 0.998 -11.783 1.00 94.69 102 CYS A N 1
ATOM 822 C CA . CYS A 1 102 ? -1.060 0.393 -10.469 1.00 94.69 102 CYS A CA 1
ATOM 823 C C . CYS A 1 102 ? -1.407 -1.103 -10.419 1.00 94.69 102 CYS A C 1
ATOM 825 O O . CYS A 1 102 ? -0.672 -1.866 -9.797 1.00 94.69 102 CYS A O 1
ATOM 827 N N . GLY A 1 103 ? -2.467 -1.537 -11.109 1.00 94.38 103 GLY A N 1
ATOM 828 C CA . GLY A 1 103 ? -2.866 -2.947 -11.171 1.00 94.38 103 GLY A CA 1
ATOM 829 C C . GLY A 1 103 ? -1.875 -3.870 -11.890 1.00 94.38 103 GLY A C 1
ATOM 830 O O . GLY A 1 103 ? -1.973 -5.083 -11.748 1.00 94.38 103 GLY A O 1
ATOM 831 N N . GLN A 1 104 ? -0.905 -3.325 -12.635 1.00 94.50 104 GLN A N 1
ATOM 832 C CA . GLN A 1 104 ? 0.150 -4.117 -13.281 1.00 94.50 104 GLN A CA 1
ATOM 833 C C . GLN A 1 104 ? 1.346 -4.381 -12.361 1.00 94.50 104 GLN A C 1
ATOM 835 O O . GLN A 1 104 ? 2.089 -5.334 -12.578 1.00 94.50 104 GLN A O 1
ATOM 840 N N . VAL A 1 105 ? 1.555 -3.530 -11.354 1.00 95.19 105 VAL A N 1
ATOM 841 C CA . VAL A 1 105 ? 2.778 -3.531 -10.534 1.00 95.19 105 VAL A CA 1
ATOM 842 C C . VAL A 1 105 ? 2.524 -3.778 -9.053 1.00 95.19 105 VAL A C 1
ATOM 844 O O . VAL A 1 105 ? 3.462 -4.083 -8.316 1.00 95.19 105 VAL A O 1
ATOM 847 N N . LEU A 1 106 ? 1.272 -3.681 -8.609 1.00 95.00 106 LEU A N 1
ATOM 848 C CA . LEU A 1 106 ? 0.867 -3.911 -7.232 1.00 95.00 106 LEU A CA 1
ATOM 849 C C . LEU A 1 106 ? -0.330 -4.847 -7.168 1.00 95.00 106 LEU A C 1
ATOM 851 O O . LEU A 1 106 ? -1.245 -4.781 -7.986 1.00 95.00 106 LEU A O 1
ATOM 855 N N . ALA A 1 107 ? -0.364 -5.6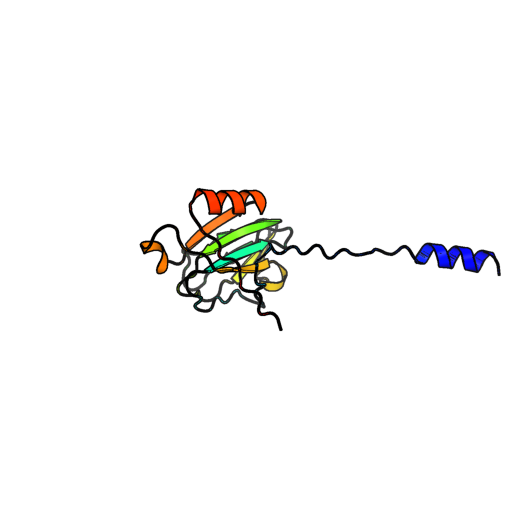42 -6.109 1.00 93.94 107 ALA A N 1
ATOM 856 C CA . ALA A 1 107 ? -1.580 -6.280 -5.648 1.00 93.94 107 ALA A CA 1
ATOM 857 C C . ALA A 1 107 ? -2.032 -5.655 -4.330 1.00 93.94 107 ALA A C 1
ATOM 859 O O . ALA A 1 107 ? -1.212 -5.367 -3.454 1.00 93.94 107 ALA A O 1
ATOM 860 N N . LEU A 1 108 ? -3.343 -5.470 -4.185 1.00 92.31 108 LEU A N 1
ATOM 861 C CA . LEU A 1 108 ? -3.949 -4.916 -2.984 1.00 92.31 108 LEU A CA 1
ATOM 862 C C . LEU A 1 108 ? -4.804 -5.944 -2.266 1.00 92.31 108 LEU A C 1
ATOM 864 O O . LEU A 1 108 ? -5.525 -6.748 -2.859 1.00 92.31 108 LEU A O 1
ATOM 868 N N . CYS A 1 109 ? -4.729 -5.844 -0.953 1.00 89.94 109 CYS A N 1
ATOM 869 C CA . CYS A 1 109 ? -5.381 -6.709 -0.011 1.00 89.94 109 CYS A CA 1
ATOM 870 C C . CYS A 1 109 ? -6.086 -5.857 1.034 1.00 89.94 109 CYS A C 1
ATOM 872 O O . CYS A 1 109 ? -5.437 -5.136 1.793 1.00 89.94 109 CYS A O 1
ATOM 874 N N . ASP A 1 110 ? -7.405 -5.957 1.089 1.00 89.31 110 ASP A N 1
ATOM 875 C CA . ASP A 1 110 ? -8.191 -5.357 2.149 1.00 89.31 110 ASP A CA 1
ATOM 876 C C . ASP A 1 110 ? -8.309 -6.309 3.340 1.00 89.31 110 ASP A C 1
ATOM 878 O O . ASP A 1 110 ? -8.567 -7.511 3.186 1.00 89.31 110 ASP A O 1
ATOM 882 N N . ARG A 1 111 ? -8.120 -5.766 4.544 1.00 88.62 111 ARG A N 1
ATOM 883 C CA . ARG A 1 111 ? -8.240 -6.522 5.787 1.00 88.62 111 ARG A CA 1
ATOM 884 C C . ARG A 1 111 ? -8.887 -5.681 6.888 1.00 88.62 111 ARG A C 1
ATOM 886 O O . ARG A 1 111 ? -8.279 -4.712 7.357 1.00 88.62 111 ARG A O 1
ATOM 893 N N . PRO A 1 112 ? -10.070 -6.071 7.394 1.00 87.31 112 PRO A N 1
ATOM 894 C CA . PRO A 1 112 ? -10.684 -5.376 8.517 1.00 87.31 112 PRO A CA 1
ATOM 895 C C . PRO A 1 112 ? -9.793 -5.465 9.762 1.00 87.31 112 PRO A C 1
ATOM 897 O O . PRO A 1 112 ? -9.313 -6.544 10.130 1.00 87.31 112 PRO A O 1
ATOM 900 N N . ALA A 1 113 ? -9.557 -4.338 10.433 1.00 87.50 113 ALA A N 1
ATOM 901 C CA . ALA A 1 113 ? -8.636 -4.281 11.562 1.00 87.50 113 ALA A CA 1
ATOM 902 C C . ALA A 1 113 ? -9.014 -3.201 12.576 1.00 87.50 113 ALA A C 1
ATOM 904 O O . ALA A 1 113 ? -9.374 -2.077 12.239 1.00 87.50 113 ALA A O 1
ATOM 905 N N . LYS A 1 114 ? -8.859 -3.501 13.865 1.00 88.44 114 LYS A N 1
ATOM 906 C CA . LYS A 1 114 ? -9.049 -2.489 14.911 1.00 88.44 114 LYS A CA 1
ATOM 907 C C . LYS A 1 114 ? -7.723 -1.782 15.203 1.00 88.44 114 LYS A C 1
ATOM 909 O O . LYS A 1 114 ? -6.753 -2.483 15.507 1.00 88.44 114 LYS A O 1
ATOM 914 N N . PRO A 1 115 ? -7.674 -0.435 15.156 1.00 89.94 115 PRO A N 1
ATOM 915 C CA . PRO A 1 115 ? -6.466 0.287 15.517 1.00 89.94 115 PRO A CA 1
ATOM 916 C C . PRO A 1 115 ? -6.164 0.123 17.014 1.00 89.94 115 PRO A C 1
ATOM 918 O O . PRO A 1 115 ? -7.095 0.050 17.824 1.00 89.94 115 PRO A O 1
ATOM 921 N N . PRO A 1 116 ? -4.879 0.119 17.410 1.00 90.06 116 PRO A N 1
ATOM 922 C CA . PRO A 1 116 ? -4.477 -0.031 18.810 1.00 90.06 116 PRO A CA 1
ATOM 923 C C . PRO A 1 116 ? -4.865 1.175 19.680 1.00 90.06 116 PRO A C 1
ATOM 925 O O . PRO A 1 116 ? -5.028 1.040 20.891 1.00 90.06 116 PRO A O 1
ATOM 928 N N . LYS A 1 117 ? -5.033 2.360 19.076 1.00 88.31 117 LYS A N 1
ATOM 929 C CA . LYS A 1 117 ? -5.419 3.605 19.754 1.00 88.31 117 LYS A CA 1
ATOM 930 C C . LYS A 1 117 ? -6.664 4.202 19.105 1.00 88.31 117 LYS A C 1
ATOM 932 O O . LYS A 1 117 ? -6.782 4.208 17.881 1.00 88.31 117 LYS A O 1
ATOM 937 N N . LYS A 1 118 ? -7.581 4.743 19.918 1.00 83.44 118 LYS A N 1
ATOM 938 C CA . LYS A 1 118 ? -8.831 5.360 19.430 1.00 83.44 118 LYS A CA 1
ATOM 939 C C . LYS A 1 118 ? -8.569 6.543 18.497 1.00 83.44 118 LYS A C 1
ATOM 941 O O . LYS A 1 118 ? -9.286 6.701 17.512 1.00 83.44 118 LYS A O 1
ATOM 946 N N . ASP A 1 119 ? -7.521 7.312 18.759 1.00 86.06 119 ASP A N 1
ATOM 947 C CA . ASP A 1 119 ? -7.211 8.537 18.011 1.00 86.06 119 ASP A CA 1
ATOM 948 C C . ASP A 1 119 ? -6.792 8.254 16.563 1.00 86.06 119 ASP A C 1
ATOM 950 O O . ASP A 1 119 ? -6.962 9.096 15.685 1.00 86.06 119 ASP A O 1
ATOM 954 N N . PHE A 1 120 ? -6.334 7.032 16.279 1.00 86.25 120 PHE A N 1
ATOM 955 C CA . PHE A 1 120 ? -5.993 6.616 14.922 1.00 86.25 120 PHE A CA 1
ATOM 956 C C . PHE A 1 120 ? -7.221 6.475 14.030 1.00 86.25 120 PHE A C 1
ATOM 958 O O . PHE A 1 120 ? -7.088 6.679 12.835 1.00 86.25 120 PHE A O 1
ATOM 965 N N . SER A 1 121 ? -8.419 6.243 14.582 1.00 80.81 121 SER A N 1
ATOM 966 C CA . SER A 1 121 ? -9.665 5.986 13.829 1.00 80.81 121 SER A CA 1
ATOM 967 C C . SER A 1 121 ? -10.096 7.075 12.836 1.00 80.81 121 SER A C 1
ATOM 969 O O . SER A 1 121 ? -11.062 6.889 12.097 1.00 80.81 121 SER A O 1
ATOM 971 N N . LYS A 1 122 ? -9.409 8.220 12.814 1.00 83.00 122 LYS A N 1
ATOM 972 C CA . LYS A 1 122 ? -9.671 9.343 11.909 1.00 83.00 122 LYS A CA 1
ATOM 973 C C . LYS A 1 122 ? -8.460 9.740 11.061 1.00 83.00 122 LYS A C 1
ATOM 975 O O . LYS A 1 122 ? -8.559 10.717 10.333 1.00 83.00 122 LYS A O 1
ATOM 980 N N . LEU A 1 123 ? -7.337 9.035 11.165 1.00 84.56 123 LEU A N 1
ATOM 981 C CA . LEU A 1 123 ? -6.094 9.405 10.498 1.00 84.56 123 LEU A CA 1
ATOM 982 C C . LEU A 1 123 ? -5.743 8.396 9.413 1.00 84.56 123 LEU A C 1
ATOM 984 O O . LEU A 1 123 ? -5.787 7.189 9.633 1.00 84.56 123 LEU A O 1
ATOM 988 N N . ASN A 1 124 ? -5.353 8.929 8.263 1.00 87.25 124 ASN A N 1
ATOM 989 C CA . ASN A 1 124 ? -4.786 8.184 7.154 1.00 87.25 124 ASN A CA 1
ATOM 990 C C . ASN A 1 124 ? -3.261 8.136 7.340 1.00 87.25 124 ASN A C 1
ATOM 992 O O . ASN A 1 124 ? -2.637 9.195 7.410 1.00 87.25 124 ASN A O 1
ATOM 996 N N . PHE A 1 125 ? -2.655 6.950 7.447 1.00 89.06 125 PHE A N 1
ATOM 997 C CA . PHE A 1 125 ? -1.201 6.830 7.623 1.00 89.06 125 PHE A CA 1
ATOM 998 C C . PHE A 1 125 ? -0.636 5.462 7.221 1.00 89.06 125 PHE A C 1
ATOM 1000 O O . PHE A 1 125 ? -1.327 4.441 7.242 1.00 89.06 125 PHE A O 1
ATOM 1007 N N . TRP A 1 126 ? 0.660 5.457 6.901 1.00 91.44 126 TRP A N 1
ATOM 1008 C CA . TRP A 1 126 ? 1.452 4.247 6.691 1.00 91.44 126 TRP A CA 1
ATOM 1009 C C . TRP A 1 126 ? 1.719 3.562 8.029 1.00 91.44 126 TRP A C 1
ATOM 1011 O O . TRP A 1 126 ? 2.321 4.145 8.928 1.00 91.44 126 TRP A O 1
ATOM 1021 N N . VAL A 1 127 ? 1.249 2.326 8.162 1.00 93.81 127 VAL A N 1
ATOM 1022 C CA . VAL A 1 127 ? 1.433 1.506 9.365 1.00 93.81 127 VAL A CA 1
ATOM 1023 C C . VAL A 1 127 ? 2.791 0.819 9.337 1.00 93.81 127 VAL A C 1
ATOM 1025 O O . VAL A 1 127 ? 3.474 0.763 10.354 1.00 93.81 127 VAL A O 1
ATOM 1028 N N . ALA A 1 128 ? 3.172 0.295 8.176 1.00 94.75 128 ALA A N 1
ATOM 1029 C CA . ALA A 1 128 ? 4.453 -0.352 7.939 1.00 94.75 128 ALA A CA 1
ATOM 1030 C C . ALA A 1 128 ? 4.796 -0.254 6.452 1.00 94.75 128 ALA A C 1
ATOM 1032 O O . ALA A 1 128 ? 3.890 -0.212 5.621 1.00 94.75 128 ALA A O 1
ATOM 1033 N N . ASN A 1 129 ? 6.083 -0.255 6.120 1.00 94.81 129 ASN A N 1
ATOM 1034 C CA . ASN A 1 129 ? 6.556 -0.234 4.740 1.00 94.81 129 ASN A CA 1
ATOM 1035 C C . ASN A 1 129 ? 7.640 -1.288 4.548 1.00 94.81 129 ASN A C 1
ATOM 1037 O O . ASN A 1 129 ? 8.476 -1.463 5.434 1.00 94.81 129 ASN A O 1
ATOM 1041 N N . ASN A 1 130 ? 7.651 -1.914 3.374 1.00 96.44 130 ASN A N 1
ATOM 1042 C CA . ASN A 1 130 ? 8.754 -2.736 2.879 1.00 96.44 130 ASN A CA 1
ATOM 1043 C C . ASN A 1 130 ? 9.169 -3.888 3.814 1.00 96.44 130 ASN A C 1
ATOM 1045 O O . ASN A 1 130 ? 10.352 -4.081 4.080 1.00 96.44 130 ASN A O 1
ATOM 10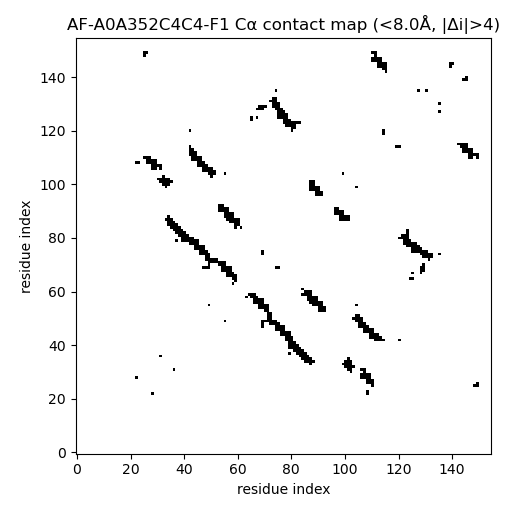49 N N . LEU A 1 131 ? 8.192 -4.658 4.300 1.00 95.62 131 LEU A N 1
ATOM 1050 C CA . LEU A 1 131 ? 8.415 -5.858 5.113 1.00 95.62 131 LEU A CA 1
ATOM 1051 C C . LEU A 1 131 ? 8.058 -7.126 4.332 1.00 95.62 131 LEU A C 1
ATOM 1053 O O . LEU A 1 131 ? 7.119 -7.122 3.533 1.00 95.62 131 LEU A O 1
ATOM 1057 N N . SER A 1 132 ? 8.732 -8.245 4.605 1.00 94.19 132 SER A N 1
ATOM 1058 C CA . SER A 1 132 ? 8.208 -9.548 4.183 1.00 94.19 132 SER A CA 1
ATOM 1059 C C . SER A 1 132 ? 6.868 -9.827 4.875 1.00 94.19 132 SER A C 1
ATOM 1061 O O . SER A 1 132 ? 6.563 -9.256 5.925 1.00 94.19 132 SER A O 1
ATOM 1063 N N . TYR A 1 133 ? 6.052 -10.734 4.329 1.00 91.19 133 TYR A N 1
ATOM 1064 C CA . TYR A 1 133 ? 4.745 -11.025 4.930 1.00 91.19 133 TYR A CA 1
ATOM 1065 C C . TYR A 1 133 ? 4.852 -11.502 6.393 1.00 91.19 133 TYR A C 1
ATOM 1067 O O . TYR A 1 133 ? 4.076 -11.063 7.240 1.00 91.19 133 TYR A O 1
ATOM 1075 N N . SER A 1 134 ? 5.832 -12.354 6.713 1.00 91.31 134 SER A N 1
ATOM 1076 C CA . SER A 1 134 ? 6.051 -12.846 8.080 1.00 91.31 134 SER A CA 1
ATOM 1077 C C . SER A 1 134 ? 6.468 -11.740 9.049 1.00 91.31 134 SER A C 1
ATOM 1079 O O . SER A 1 134 ? 5.974 -11.689 10.174 1.00 91.31 134 SER A O 1
ATOM 1081 N N . GLU A 1 135 ? 7.352 -10.837 8.620 1.00 94.94 135 GLU A N 1
ATOM 1082 C CA . GLU A 1 135 ? 7.771 -9.693 9.439 1.00 94.94 135 GLU A CA 1
ATOM 1083 C C . GLU A 1 135 ? 6.624 -8.712 9.645 1.00 94.94 135 GLU A C 1
ATOM 1085 O O . GLU A 1 135 ? 6.448 -8.182 10.741 1.00 94.94 135 GLU A O 1
ATOM 1090 N N . LEU A 1 136 ? 5.824 -8.495 8.602 1.00 93.38 136 LEU A N 1
ATOM 1091 C CA . LEU A 1 136 ? 4.662 -7.630 8.654 1.00 93.38 136 LEU A CA 1
ATOM 1092 C C . LEU A 1 136 ? 3.611 -8.157 9.631 1.00 93.38 136 LEU A C 1
ATOM 1094 O O . LEU A 1 136 ? 3.129 -7.399 10.470 1.00 93.38 136 LEU A O 1
ATOM 1098 N N . ASP A 1 137 ? 3.274 -9.444 9.551 1.00 91.50 137 ASP A N 1
ATOM 1099 C CA . ASP A 1 137 ? 2.315 -10.078 10.459 1.00 91.50 137 ASP A CA 1
ATOM 1100 C C . ASP A 1 137 ? 2.787 -9.970 11.918 1.00 91.50 137 ASP A C 1
ATOM 1102 O O . ASP A 1 137 ? 2.051 -9.485 12.783 1.00 91.50 137 ASP A O 1
ATOM 1106 N N . ALA A 1 138 ? 4.057 -10.295 12.180 1.00 92.75 138 ALA A N 1
ATOM 1107 C CA . ALA A 1 138 ? 4.658 -10.149 13.504 1.00 92.75 138 ALA A CA 1
ATOM 1108 C C . ALA A 1 138 ? 4.667 -8.687 13.989 1.00 92.75 138 ALA A C 1
ATOM 1110 O O . ALA A 1 138 ? 4.353 -8.411 15.151 1.00 92.75 138 ALA A O 1
ATOM 1111 N N . TYR A 1 139 ? 4.990 -7.734 13.110 1.00 95.12 139 TYR A N 1
ATOM 1112 C CA . TYR A 1 139 ? 4.985 -6.306 13.423 1.00 95.12 139 TYR A CA 1
ATOM 1113 C C . TYR A 1 139 ? 3.588 -5.829 13.821 1.00 95.12 139 TYR A C 1
ATOM 1115 O O . TYR A 1 139 ? 3.433 -5.214 14.880 1.00 95.12 139 TYR A O 1
ATOM 1123 N N . LEU A 1 140 ? 2.574 -6.138 13.006 1.00 93.00 140 LEU A N 1
ATOM 1124 C CA . LEU A 1 140 ? 1.188 -5.736 13.238 1.00 93.00 140 LEU A CA 1
ATOM 1125 C C . LEU A 1 140 ? 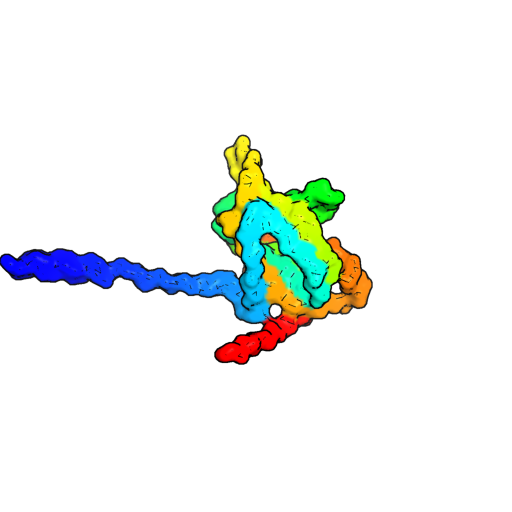0.669 -6.289 14.569 1.00 93.00 140 LEU A C 1
ATOM 1127 O O . LEU A 1 140 ? 0.071 -5.541 15.347 1.00 93.00 140 LEU A O 1
ATOM 1131 N N . GLN A 1 141 ? 0.958 -7.554 14.876 1.00 91.38 141 GLN A N 1
ATOM 1132 C CA . GLN A 1 141 ? 0.597 -8.162 16.158 1.00 91.38 141 GLN A CA 1
ATOM 1133 C C . GLN A 1 141 ? 1.303 -7.471 17.333 1.00 91.38 141 GLN A C 1
ATOM 1135 O O . GLN A 1 141 ? 0.651 -7.095 18.310 1.00 91.38 141 GLN A O 1
ATOM 1140 N N . ARG A 1 142 ? 2.616 -7.225 17.224 1.00 94.00 142 ARG A N 1
ATOM 1141 C CA . ARG A 1 142 ? 3.423 -6.579 18.273 1.00 94.00 142 ARG A CA 1
ATOM 1142 C C . ARG A 1 142 ? 2.953 -5.161 18.592 1.00 94.00 142 ARG A C 1
ATOM 1144 O O . ARG A 1 142 ? 2.933 -4.777 19.757 1.00 94.00 142 ARG A O 1
ATOM 1151 N N . VAL A 1 143 ? 2.575 -4.380 17.580 1.00 93.25 143 VAL A N 1
ATOM 1152 C CA . VAL A 1 143 ? 2.081 -3.002 17.771 1.00 93.25 143 VAL A CA 1
ATOM 1153 C C . VAL A 1 143 ? 0.575 -2.935 18.070 1.00 93.25 143 VAL A C 1
ATOM 1155 O O . VAL A 1 143 ? 0.012 -1.847 18.188 1.00 93.25 143 VAL A O 1
ATOM 1158 N N . GLY A 1 144 ? -0.076 -4.089 18.249 1.00 91.31 144 GLY A N 1
ATOM 1159 C CA . GLY A 1 144 ? -1.433 -4.197 18.778 1.00 91.31 144 GLY A CA 1
ATOM 1160 C C . GLY A 1 144 ? -2.552 -4.091 17.741 1.00 91.31 144 GLY A C 1
ATOM 1161 O O . GLY A 1 144 ? -3.707 -3.896 18.129 1.00 91.31 144 GLY A O 1
ATOM 1162 N N . TRP A 1 145 ? -2.256 -4.232 16.446 1.00 91.44 145 TRP A N 1
ATOM 1163 C CA . TRP A 1 145 ? -3.297 -4.363 15.429 1.00 91.44 145 TRP A CA 1
ATOM 1164 C C . TRP A 1 145 ? -3.982 -5.714 15.557 1.00 91.44 145 TRP A C 1
ATOM 1166 O O . TRP A 1 145 ? -3.360 -6.772 15.478 1.00 91.44 145 TRP A O 1
ATOM 1176 N N . ARG A 1 146 ? -5.303 -5.678 15.731 1.00 84.50 146 ARG A N 1
ATOM 1177 C CA . ARG A 1 146 ? -6.126 -6.888 15.771 1.00 84.50 146 ARG A CA 1
ATOM 1178 C C . ARG A 1 146 ? -6.826 -7.039 14.438 1.00 84.50 146 ARG A C 1
ATOM 1180 O O . ARG A 1 146 ? -7.826 -6.363 14.181 1.00 84.50 146 ARG A O 1
ATOM 1187 N N . MET A 1 147 ? -6.274 -7.911 13.606 1.00 81.00 147 MET A N 1
ATOM 1188 C CA . MET A 1 147 ? -6.878 -8.295 12.337 1.00 81.00 147 MET A CA 1
ATOM 1189 C C . MET A 1 147 ? -8.138 -9.101 12.622 1.00 81.00 147 MET A C 1
ATOM 1191 O O . MET A 1 147 ? -8.132 -10.020 13.443 1.00 81.00 147 MET A O 1
ATOM 1195 N N . GLN A 1 148 ? -9.239 -8.721 11.991 1.00 73.94 148 GLN A N 1
ATOM 1196 C CA . GLN A 1 148 ? -10.495 -9.435 12.137 1.00 73.94 148 GLN A CA 1
ATOM 1197 C C . GLN A 1 148 ? -10.551 -10.519 11.066 1.00 73.94 148 GLN A C 1
ATOM 1199 O O . GLN A 1 148 ? -10.123 -10.313 9.932 1.00 73.94 148 GLN A O 1
ATOM 1204 N N . MET A 1 149 ? -11.082 -11.682 11.427 1.00 63.56 149 MET A N 1
ATOM 1205 C CA . MET A 1 149 ? -11.415 -12.692 10.432 1.00 63.56 149 MET A CA 1
ATOM 1206 C C . MET A 1 149 ? -12.533 -12.123 9.557 1.00 63.56 149 MET A C 1
ATOM 1208 O O . MET A 1 149 ? -13.562 -11.687 10.087 1.00 63.56 149 MET A O 1
ATOM 1212 N N . SER A 1 150 ? -12.338 -12.100 8.238 1.00 56.75 150 SER A N 1
ATOM 1213 C CA . SER A 1 150 ? -13.448 -11.847 7.329 1.00 56.75 150 SER A CA 1
ATOM 1214 C C . SER A 1 150 ? -14.470 -12.969 7.529 1.00 56.75 150 SER A C 1
ATOM 1216 O O . SER A 1 150 ? -14.126 -14.151 7.580 1.00 56.75 150 SER A O 1
ATOM 1218 N N . LYS A 1 151 ? -15.745 -12.614 7.712 1.00 49.50 151 LYS A N 1
ATOM 1219 C CA . LYS A 1 151 ? -16.812 -13.605 7.565 1.00 49.50 151 LYS A CA 1
ATOM 1220 C C . LYS A 1 151 ? -16.863 -13.914 6.075 1.00 49.50 151 LYS A C 1
ATOM 1222 O O . LYS A 1 151 ? -17.320 -13.059 5.319 1.00 49.50 151 LYS A O 1
ATOM 1227 N N . SER A 1 152 ? -16.375 -15.078 5.644 1.00 43.84 152 SER A N 1
ATOM 1228 C CA . SER A 1 152 ? -16.667 -15.532 4.286 1.00 43.84 152 SER A CA 1
ATOM 1229 C C . SER A 1 152 ? -18.185 -15.625 4.183 1.00 43.84 152 SER A C 1
ATOM 1231 O O . SER A 1 152 ? -18.820 -16.356 4.947 1.00 43.84 152 SER A O 1
ATOM 1233 N N . LYS A 1 153 ? -18.785 -14.836 3.292 1.00 39.88 153 LYS A N 1
ATOM 1234 C CA . LYS A 1 153 ? -20.145 -15.118 2.846 1.00 39.88 153 LYS A CA 1
ATOM 1235 C C . LYS A 1 153 ? -20.064 -16.494 2.188 1.00 39.88 153 LYS A C 1
ATOM 1237 O O . LYS A 1 153 ? -19.432 -16.626 1.148 1.00 39.88 153 LYS A O 1
ATOM 1242 N N . ALA A 1 154 ? -20.575 -17.513 2.872 1.00 36.47 154 ALA A N 1
ATOM 1243 C CA . ALA A 1 154 ? -20.920 -18.760 2.218 1.00 36.47 154 ALA A CA 1
ATOM 1244 C C . ALA A 1 154 ? -22.076 -18.410 1.276 1.00 36.47 154 ALA A C 1
ATOM 1246 O O . ALA A 1 154 ? -23.145 -18.021 1.753 1.00 36.47 154 ALA A O 1
ATOM 1247 N N . GLU A 1 155 ? -21.793 -18.396 -0.023 1.00 36.22 155 GLU A N 1
ATOM 124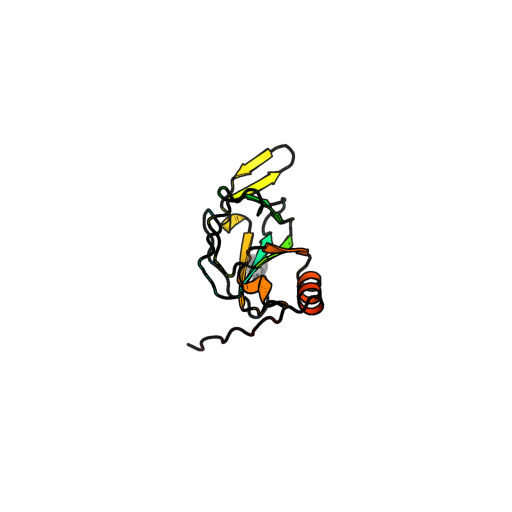8 C CA . GLU A 1 155 ? -22.813 -18.474 -1.071 1.00 36.22 155 GLU A CA 1
ATOM 1249 C C . GLU A 1 155 ? -23.162 -19.941 -1.316 1.00 36.22 155 GLU A C 1
ATOM 1251 O O . GLU A 1 155 ? -22.229 -20.780 -1.278 1.00 36.22 155 GLU A O 1
#

Solvent-accessible surface area (backbone atoms only — not comparable to full-atom values): 8752 Å² total; per-residue (Å²): 122,74,72,62,57,60,59,58,62,68,68,72,72,76,68,88,75,76,79,69,78,84,67,61,91,61,48,42,80,50,93,52,52,60,38,48,70,43,67,70,38,83,41,29,36,42,36,37,34,29,69,30,92,42,36,32,35,34,44,23,86,91,40,77,87,68,52,50,62,33,37,51,70,16,32,28,30,34,33,34,30,72,27,46,84,46,32,39,30,31,40,48,48,97,96,43,77,44,81,45,48,28,44,77,36,40,49,42,29,40,34,50,30,48,70,68,48,80,79,51,66,76,44,73,47,77,76,48,64,57,27,48,70,69,56,42,53,52,47,38,51,74,69,45,43,45,73,48,80,60,79,75,79,82,126

Foldseek 3Di:
DVVVVVVVVVVPPPDPPPPPPPDDALWDWDDFWQWDWWAQDQAKKKKKFWPDQFKKWWADPVDNPAIDIAHHGFIWIKTANHTDPITWIWTDDVVDIDTDRCNVTMIITIWHKDQPDPVCRPDIHTPGHGHHPVVVVVSCVVNPIDTDRPPPPPD

Sequence (155 aa):
MQHFILFLCLMGLEAQSFAKEFLPKGCQAMPIEERIVLQKQKNHLVMMHSLSRYEIWLANREQNRLTASVVPGMWSVFYAPQGMSQWQCIQSEPGHEQKVACGQVLALCDRPAKPPKKDFSKLNFWVANNLSYSELDAYLQRVGWRMQMSKSKAE

pLDDT: mean 81.6, std 16.03, range [36.22, 96.44]

Secondary structure (DSSP, 8-state)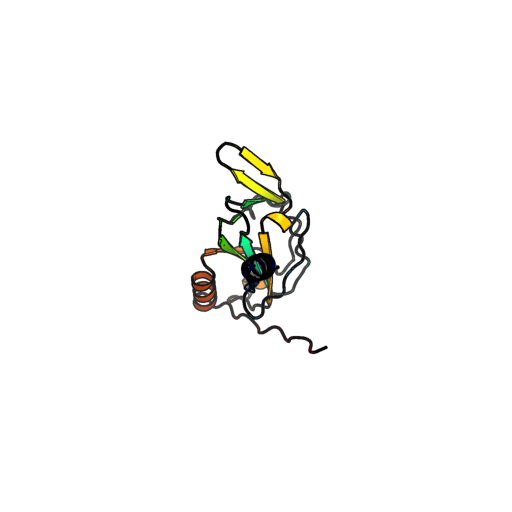:
-HHHHHHHHHTT----------SPTT-EEEP-SSEEEE---TTEEEEEEE-SSSEEEEEESS-GGG-EEE-TT-EEEEE-TT-EEEEEEEEEETTEEEEE-HHHHEEEEEEEEE-SSGGGGG--EEEEEEE-HHHHHHHHHHTT-EEPPP-----

Nearest PDB structures (foldseek):
  6l9i-assembly1_D  TM=3.841E-01  e=6.244E-01  Companilactobacillus farciminis
  3s0m-assembly1_A  TM=3.806E-01  e=1.241E+00  Bacillus subtilis
  2uyb-assembly1_A  TM=3.455E-01  e=9.039E-01  Bacillus subtilis